Protein AF-A0A9E3GZV0-F1 (afdb_monomer_lite)

Sequence (108 aa):
MDASEFDRALIASAFTLAGEQGWARFSVAEAARRAGLPLDRARGRFPGRRAVLAGFGRMADQAALGELATAVATAGPSFTAMPATGMPATGMPATGMPATGMPTPGMA

Structure (mmCIF, N/CA/C/O backbone):
data_AF-A0A9E3GZV0-F1
#
_entry.id   AF-A0A9E3GZV0-F1
#
loop_
_atom_site.group_PDB
_atom_site.id
_atom_site.type_symbol
_atom_site.label_atom_id
_atom_site.label_alt_id
_atom_site.label_comp_id
_atom_site.label_asym_id
_atom_site.label_entity_id
_atom_site.label_seq_id
_atom_site.pdbx_PDB_ins_code
_atom_site.Cartn_x
_atom_site.Cartn_y
_atom_site.Cartn_z
_atom_site.occupancy
_atom_site.B_iso_or_equiv
_atom_site.auth_seq_id
_atom_site.auth_comp_id
_atom_site.auth_asym_id
_atom_site.auth_atom_id
_atom_site.pdbx_PDB_model_num
ATOM 1 N N . MET A 1 1 ? -11.489 -8.419 -11.463 1.00 71.38 1 MET A N 1
ATOM 2 C CA . MET A 1 1 ? -10.371 -7.641 -10.908 1.00 71.38 1 MET A CA 1
ATOM 3 C C . MET A 1 1 ? -9.394 -8.602 -10.272 1.00 71.38 1 MET A C 1
ATOM 5 O O . MET A 1 1 ? -9.774 -9.337 -9.355 1.00 71.38 1 MET A O 1
ATOM 9 N N . ASP A 1 2 ? -8.168 -8.604 -10.774 1.00 90.31 2 ASP A N 1
ATOM 10 C CA . ASP A 1 2 ? -7.102 -9.465 -10.266 1.00 90.31 2 ASP A CA 1
ATOM 11 C C . ASP A 1 2 ? -6.528 -8.920 -8.955 1.00 90.31 2 ASP A C 1
ATOM 13 O O . ASP A 1 2 ? -6.678 -7.743 -8.628 1.00 90.31 2 ASP A O 1
ATOM 17 N N . ALA A 1 3 ? -5.853 -9.767 -8.172 1.00 86.44 3 ALA A N 1
ATOM 18 C CA . ALA A 1 3 ? -5.307 -9.357 -6.873 1.00 86.44 3 ALA A CA 1
ATOM 19 C C . ALA A 1 3 ? -4.287 -8.207 -6.995 1.00 86.44 3 ALA A C 1
ATOM 21 O O . ALA A 1 3 ? -4.268 -7.309 -6.158 1.00 86.44 3 ALA A O 1
ATOM 22 N N . SER A 1 4 ? -3.476 -8.209 -8.055 1.00 86.50 4 SER A N 1
ATOM 23 C CA . SER A 1 4 ? -2.487 -7.159 -8.323 1.00 86.50 4 SER A CA 1
ATOM 24 C C . SER A 1 4 ? -3.134 -5.843 -8.758 1.00 86.50 4 SER A C 1
ATOM 26 O O . SER A 1 4 ? -2.673 -4.769 -8.379 1.00 86.50 4 SER A O 1
ATOM 28 N N . GLU A 1 5 ? -4.214 -5.920 -9.536 1.00 90.94 5 GLU A N 1
ATOM 29 C CA . GLU A 1 5 ? -5.001 -4.758 -9.957 1.00 90.94 5 GLU A CA 1
ATOM 3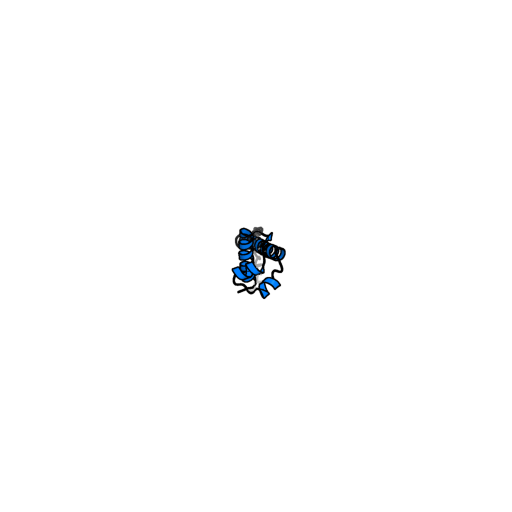0 C C . GLU A 1 5 ? -5.694 -4.123 -8.745 1.00 90.94 5 GLU A C 1
ATOM 32 O O . GLU A 1 5 ? -5.629 -2.909 -8.551 1.00 90.94 5 GLU A O 1
ATOM 37 N N . PHE A 1 6 ? -6.282 -4.961 -7.882 1.00 92.94 6 PHE A N 1
ATOM 38 C CA . PHE A 1 6 ? -6.886 -4.554 -6.614 1.00 92.94 6 PHE A CA 1
ATOM 39 C C . PHE A 1 6 ? -5.883 -3.817 -5.723 1.00 92.94 6 PHE A C 1
ATOM 41 O O . PHE A 1 6 ? -6.172 -2.724 -5.233 1.00 92.94 6 PHE A O 1
ATOM 48 N N . ASP A 1 7 ? -4.688 -4.385 -5.549 1.00 92.25 7 ASP A N 1
ATOM 49 C CA . ASP A 1 7 ? -3.629 -3.774 -4.745 1.00 92.25 7 ASP A CA 1
ATOM 50 C C . ASP A 1 7 ? -3.209 -2.426 -5.309 1.00 92.25 7 ASP A C 1
ATOM 52 O O . ASP A 1 7 ? -3.047 -1.466 -4.558 1.00 92.25 7 ASP A O 1
ATOM 56 N N . ARG A 1 8 ? -3.077 -2.333 -6.635 1.00 93.88 8 ARG A N 1
ATOM 57 C CA . ARG A 1 8 ? -2.694 -1.093 -7.305 1.00 93.88 8 ARG A CA 1
ATOM 58 C C . ARG A 1 8 ? -3.740 -0.001 -7.111 1.00 93.88 8 ARG A C 1
ATOM 60 O O . ARG A 1 8 ? -3.373 1.114 -6.750 1.00 93.88 8 ARG A O 1
ATOM 67 N N . ALA A 1 9 ? -5.020 -0.329 -7.274 1.00 95.00 9 ALA A N 1
ATOM 68 C CA . ALA A 1 9 ? -6.123 0.608 -7.073 1.00 95.00 9 ALA A CA 1
ATOM 69 C C . ALA A 1 9 ? -6.211 1.094 -5.617 1.00 95.00 9 ALA A C 1
ATOM 71 O O . ALA A 1 9 ? -6.346 2.295 -5.367 1.00 95.00 9 ALA A O 1
ATOM 72 N N . LEU A 1 10 ? -6.072 0.180 -4.649 1.00 94.00 10 LEU A N 1
ATOM 73 C CA . LEU A 1 10 ? -6.093 0.539 -3.233 1.00 94.00 10 LEU A CA 1
ATOM 74 C C . LEU A 1 10 ? -4.894 1.418 -2.860 1.00 94.00 10 LEU A C 1
ATOM 76 O O . LEU A 1 10 ? -5.068 2.431 -2.188 1.00 94.00 10 LEU A O 1
ATOM 80 N N . ILE A 1 11 ? -3.686 1.042 -3.291 1.00 94.94 11 ILE A N 1
ATOM 81 C CA . ILE A 1 11 ? -2.455 1.787 -3.006 1.00 94.94 11 ILE A CA 1
ATOM 82 C C . ILE A 1 11 ? -2.525 3.184 -3.633 1.00 94.94 11 ILE A C 1
ATOM 84 O O . ILE A 1 11 ? -2.238 4.160 -2.945 1.00 94.94 11 ILE A O 1
ATOM 88 N N . ALA A 1 12 ? -2.967 3.304 -4.887 1.00 95.62 12 ALA A N 1
ATOM 89 C CA . ALA A 1 12 ? -3.128 4.597 -5.552 1.00 95.62 12 ALA A CA 1
ATOM 90 C C . ALA A 1 12 ? -4.092 5.514 -4.782 1.00 95.62 12 ALA A C 1
ATOM 92 O O . ALA A 1 12 ? -3.723 6.628 -4.409 1.00 95.62 12 ALA A O 1
ATOM 93 N N . SER A 1 13 ? -5.286 5.013 -4.448 1.00 95.56 13 SER A N 1
ATOM 94 C CA . SER A 1 13 ? -6.262 5.771 -3.656 1.00 95.56 13 SER A CA 1
ATOM 95 C C . SER A 1 13 ? -5.729 6.138 -2.268 1.00 95.56 13 SER A C 1
ATOM 97 O O . SER A 1 13 ? -5.953 7.245 -1.775 1.00 95.56 13 SER A O 1
ATOM 99 N N . ALA A 1 14 ? -4.962 5.239 -1.645 1.00 93.88 14 ALA A N 1
ATOM 100 C CA . ALA A 1 14 ? -4.347 5.479 -0.350 1.00 93.88 14 ALA A CA 1
ATOM 101 C C . ALA A 1 14 ? -3.319 6.619 -0.380 1.00 93.88 14 ALA A C 1
ATOM 103 O O . ALA A 1 14 ? -3.295 7.417 0.557 1.00 93.88 14 ALA A O 1
ATOM 104 N N . PHE A 1 15 ? -2.507 6.731 -1.436 1.00 94.69 15 PHE A N 1
ATOM 105 C CA . PHE A 1 15 ? -1.563 7.841 -1.597 1.00 94.69 15 PHE A CA 1
ATOM 106 C C . PHE A 1 15 ? -2.262 9.167 -1.891 1.00 94.69 15 PHE A C 1
ATOM 108 O O . PHE A 1 15 ? -1.884 10.174 -1.295 1.00 94.69 15 PHE A O 1
ATOM 115 N N . THR A 1 16 ? -3.311 9.176 -2.719 1.00 95.06 16 THR A N 1
ATOM 116 C CA . THR A 1 16 ? -4.151 10.371 -2.916 1.00 95.06 16 THR A CA 1
ATOM 117 C C . THR A 1 16 ? -4.722 10.849 -1.584 1.00 95.06 16 THR A C 1
ATOM 119 O O . THR A 1 16 ? -4.565 12.009 -1.208 1.00 95.06 16 THR A O 1
ATOM 122 N N . LEU A 1 17 ? -5.308 9.929 -0.815 1.00 93.81 17 LEU A N 1
ATOM 123 C CA . LEU A 1 17 ? -5.864 10.230 0.497 1.00 93.81 17 LEU A CA 1
ATOM 124 C C . LEU A 1 17 ? -4.785 10.734 1.469 1.00 93.81 17 LEU A C 1
ATOM 126 O O . LEU A 1 17 ? -5.000 11.704 2.188 1.00 93.81 17 LEU A O 1
ATOM 130 N N . ALA A 1 18 ? -3.610 10.102 1.495 1.00 91.88 18 ALA A N 1
ATOM 131 C CA . ALA A 1 18 ? -2.505 10.534 2.345 1.00 91.88 18 ALA A CA 1
ATOM 132 C C . ALA A 1 18 ? -1.965 11.922 1.957 1.00 91.88 18 ALA A C 1
ATOM 134 O O . ALA A 1 18 ? -1.562 12.665 2.849 1.00 91.88 18 ALA A O 1
ATOM 135 N N . GLY A 1 19 ? -1.982 12.286 0.671 1.00 93.50 19 GLY A N 1
ATOM 136 C CA . GLY A 1 19 ? -1.581 13.612 0.195 1.00 93.50 19 GLY A CA 1
ATOM 137 C C . GLY A 1 19 ? -2.540 14.726 0.620 1.00 93.50 19 GLY A C 1
ATOM 138 O O . GLY A 1 19 ? -2.096 15.817 0.957 1.00 93.50 19 GLY A O 1
ATOM 139 N N . GLU A 1 20 ? -3.843 14.445 0.667 1.00 93.69 20 GLU A N 1
ATOM 140 C CA . GLU A 1 20 ? -4.863 15.443 1.017 1.00 93.69 20 GLU A CA 1
ATOM 141 C C . GLU A 1 20 ? -4.980 15.701 2.524 1.00 93.69 20 GLU A C 1
ATOM 143 O O . GLU A 1 20 ? -5.101 16.841 2.963 1.00 93.69 20 GLU A O 1
ATOM 148 N N . GLN A 1 21 ? -4.981 14.641 3.332 1.00 91.56 21 GLN A N 1
ATOM 149 C CA . GLN A 1 21 ? -5.303 14.722 4.768 1.00 91.56 21 GLN A CA 1
ATOM 150 C C . GLN A 1 21 ? -4.143 14.292 5.675 1.00 91.56 21 GLN A C 1
ATOM 152 O O . GLN A 1 21 ? -4.262 14.301 6.906 1.00 91.56 21 GLN A O 1
ATOM 157 N N . GLY A 1 22 ? -3.003 13.945 5.077 1.00 89.94 22 GLY A N 1
ATOM 158 C CA . GLY A 1 22 ? -1.810 13.504 5.780 1.00 89.94 22 GLY A CA 1
ATOM 159 C C . GLY A 1 22 ? -1.930 12.087 6.342 1.00 89.94 22 GLY A C 1
ATOM 160 O O . GLY A 1 22 ? -3.013 11.527 6.548 1.00 89.94 22 GLY A O 1
ATOM 161 N N . TRP A 1 23 ? -0.780 11.499 6.675 1.00 89.06 23 TRP A N 1
ATOM 162 C CA . TRP A 1 23 ? -0.730 10.151 7.240 1.00 89.06 23 TRP A CA 1
ATOM 163 C C . TRP A 1 23 ? -1.441 10.036 8.587 1.00 89.06 23 TRP A C 1
ATOM 165 O O . TRP A 1 23 ? -1.964 8.971 8.879 1.00 89.06 23 TRP A O 1
ATOM 175 N N . ALA A 1 24 ? -1.517 11.095 9.399 1.00 86.75 24 ALA A N 1
ATOM 176 C CA . ALA A 1 24 ? -2.147 11.040 10.721 1.00 86.75 24 ALA A CA 1
ATOM 177 C C . ALA A 1 24 ? -3.649 10.701 10.664 1.00 86.75 24 ALA A C 1
ATOM 179 O O . ALA A 1 24 ? -4.120 9.917 11.489 1.00 86.75 24 ALA A O 1
ATOM 180 N N . ARG A 1 25 ? -4.374 11.218 9.661 1.00 84.25 25 ARG A N 1
ATOM 181 C CA . ARG A 1 25 ? -5.823 11.002 9.460 1.00 84.25 25 ARG A CA 1
ATOM 182 C C . ARG A 1 25 ? -6.143 9.890 8.455 1.00 84.25 25 ARG A C 1
ATOM 184 O O . ARG A 1 25 ? -7.304 9.621 8.167 1.00 84.25 25 ARG A O 1
ATOM 191 N N . PHE A 1 26 ? -5.120 9.216 7.935 1.00 90.25 26 PHE A N 1
ATOM 192 C CA . PHE A 1 26 ? -5.270 8.140 6.961 1.00 90.25 26 PHE A CA 1
ATOM 193 C C . PHE A 1 26 ? -5.998 6.909 7.529 1.00 90.25 26 PHE A C 1
ATOM 195 O O . PHE A 1 26 ? -5.664 6.436 8.624 1.00 90.25 26 PHE A O 1
ATOM 202 N N . SER A 1 27 ? -6.889 6.328 6.712 1.00 91.12 27 SER A N 1
ATOM 203 C CA . SER A 1 27 ? -7.587 5.061 6.955 1.00 91.12 27 SER A CA 1
ATOM 204 C C . SER A 1 27 ? -7.683 4.215 5.680 1.00 91.12 27 SER A C 1
ATOM 206 O O . SER A 1 27 ? -8.109 4.705 4.635 1.00 91.12 27 SER A O 1
ATOM 208 N N . VAL A 1 28 ? -7.370 2.917 5.785 1.00 92.25 28 VAL A N 1
ATOM 209 C CA . VAL A 1 28 ? -7.506 1.946 4.678 1.00 92.25 28 VAL A CA 1
ATOM 210 C C . VAL A 1 28 ? -8.963 1.797 4.241 1.00 92.25 28 VAL A C 1
ATOM 212 O O . VAL A 1 28 ? -9.241 1.637 3.058 1.00 92.25 28 VAL A O 1
ATOM 215 N N . ALA A 1 29 ? -9.906 1.890 5.180 1.00 92.75 29 ALA A N 1
ATOM 2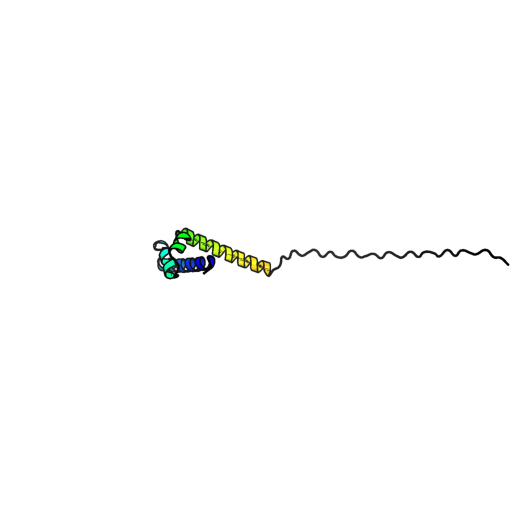16 C CA . ALA A 1 29 ? -11.328 1.795 4.869 1.00 92.75 29 ALA A CA 1
ATOM 217 C C . ALA A 1 29 ? -11.807 2.963 3.995 1.00 92.75 29 ALA A C 1
ATOM 219 O O . ALA A 1 29 ? -12.659 2.778 3.131 1.00 92.75 29 ALA A O 1
ATOM 220 N N . GLU A 1 30 ? -11.246 4.153 4.205 1.00 93.19 30 GLU A N 1
ATOM 221 C CA . GLU A 1 30 ? -11.581 5.329 3.405 1.00 93.19 30 GLU A CA 1
ATOM 222 C C . GLU A 1 30 ? -10.961 5.255 2.009 1.00 93.19 30 GLU A C 1
ATOM 224 O O . GLU A 1 30 ? -11.652 5.490 1.021 1.00 93.19 30 GLU A O 1
ATOM 229 N N . ALA A 1 31 ? -9.701 4.820 1.914 1.00 93.69 31 ALA A N 1
ATOM 230 C CA . ALA A 1 31 ? -9.061 4.548 0.628 1.00 93.69 31 ALA A CA 1
ATOM 231 C C . ALA A 1 31 ? -9.834 3.484 -0.179 1.00 93.69 31 ALA A C 1
ATOM 233 O O . ALA A 1 31 ? -10.089 3.662 -1.367 1.00 93.69 31 ALA A O 1
ATOM 234 N N . ALA A 1 32 ? -10.285 2.407 0.474 1.00 94.62 32 ALA A N 1
ATOM 235 C CA . ALA A 1 32 ? -11.103 1.376 -0.163 1.00 94.62 32 ALA A CA 1
ATOM 236 C C . ALA A 1 32 ? -12.435 1.935 -0.678 1.00 94.62 32 ALA A C 1
ATOM 238 O O . ALA A 1 32 ? -12.789 1.690 -1.828 1.00 94.62 32 ALA A O 1
ATOM 239 N N . ARG A 1 33 ? -13.142 2.737 0.130 1.00 93.69 33 ARG A N 1
ATOM 240 C CA . ARG A 1 33 ? -14.393 3.385 -0.292 1.00 93.69 33 ARG A CA 1
ATOM 241 C C . ARG A 1 33 ? -14.200 4.297 -1.496 1.00 93.69 33 ARG A C 1
ATOM 243 O O . ARG A 1 33 ? -14.963 4.189 -2.449 1.00 93.69 33 ARG A O 1
ATOM 250 N N . ARG A 1 34 ? -13.173 5.151 -1.485 1.00 94.25 34 ARG A N 1
ATOM 251 C CA . ARG A 1 34 ? -12.860 6.039 -2.618 1.00 94.25 34 ARG A CA 1
ATOM 252 C C . ARG A 1 34 ? -12.554 5.281 -3.901 1.00 94.25 34 ARG A C 1
ATOM 254 O O . ARG A 1 34 ? -12.885 5.757 -4.977 1.00 94.25 34 ARG A O 1
ATOM 261 N N . ALA A 1 35 ? -11.914 4.123 -3.782 1.00 93.31 35 ALA A N 1
ATOM 262 C CA . ALA A 1 35 ? -11.595 3.262 -4.912 1.00 93.31 35 ALA A CA 1
ATOM 263 C C . ALA A 1 35 ? -12.755 2.332 -5.327 1.00 93.31 35 ALA A C 1
ATOM 265 O O . ALA A 1 35 ? -12.586 1.544 -6.253 1.00 93.31 35 ALA A O 1
ATOM 266 N N . GLY A 1 36 ? -13.909 2.375 -4.646 1.00 94.44 36 GLY A N 1
ATOM 267 C CA . GLY A 1 36 ? -15.025 1.458 -4.904 1.00 94.44 36 GLY A CA 1
ATOM 268 C C . GLY A 1 36 ? -14.705 -0.006 -4.576 1.00 94.44 36 GLY A C 1
ATOM 269 O O . GLY A 1 36 ? -15.284 -0.915 -5.166 1.00 94.44 36 GLY A O 1
ATOM 270 N N . LEU A 1 37 ? -13.759 -0.249 -3.664 1.00 94.75 37 LEU A N 1
ATOM 271 C CA . LEU A 1 37 ? -13.252 -1.579 -3.343 1.00 94.75 37 LEU A CA 1
ATOM 272 C C . LEU A 1 37 ? -13.973 -2.204 -2.134 1.00 94.75 37 LEU A C 1
ATOM 274 O O . LEU A 1 37 ? -14.273 -1.503 -1.161 1.00 94.75 37 LEU A O 1
ATOM 278 N N . PRO A 1 38 ? -14.186 -3.534 -2.135 1.00 94.00 38 PRO A N 1
ATOM 279 C CA . PRO A 1 38 ? -14.754 -4.256 -0.997 1.00 94.00 38 PRO A CA 1
ATOM 280 C C . PRO A 1 38 ? -13.900 -4.109 0.277 1.00 94.00 38 PRO A C 1
ATOM 282 O O . PRO A 1 38 ? -12.706 -4.424 0.304 1.00 94.00 38 PRO A O 1
ATOM 285 N N . LEU A 1 39 ? -14.534 -3.611 1.344 1.00 91.38 39 LEU A N 1
ATOM 286 C CA . LEU A 1 39 ? -13.915 -3.240 2.625 1.00 91.38 39 LEU A CA 1
ATOM 287 C C . LEU A 1 39 ? -13.354 -4.431 3.409 1.00 91.38 39 LEU A C 1
ATOM 289 O O . LEU A 1 39 ? -12.312 -4.309 4.053 1.00 91.38 39 LEU A O 1
ATOM 293 N N . ASP A 1 40 ? -14.052 -5.560 3.374 1.00 91.94 40 ASP A N 1
ATOM 294 C CA . ASP A 1 40 ? -13.654 -6.841 3.959 1.00 91.94 40 ASP A CA 1
ATOM 295 C C . ASP A 1 40 ? -12.326 -7.317 3.356 1.00 91.94 40 ASP A C 1
ATOM 297 O O . ASP A 1 40 ? -11.354 -7.565 4.077 1.00 91.94 40 ASP A O 1
ATOM 301 N N . ARG A 1 41 ? -12.235 -7.302 2.022 1.00 91.00 41 ARG A N 1
ATOM 302 C CA . ARG A 1 41 ? -11.027 -7.674 1.285 1.00 91.00 41 ARG A CA 1
ATOM 303 C C . ARG A 1 41 ? -9.887 -6.683 1.516 1.00 91.00 41 ARG A C 1
ATOM 305 O O . ARG A 1 41 ? -8.745 -7.095 1.719 1.00 91.00 41 ARG A O 1
ATOM 312 N N . ALA A 1 42 ? -10.189 -5.384 1.534 1.00 92.12 42 ALA A N 1
ATOM 313 C CA . ALA A 1 42 ? -9.199 -4.340 1.788 1.00 92.12 42 ALA A CA 1
ATOM 314 C C . ALA A 1 42 ? -8.594 -4.450 3.196 1.00 92.12 42 ALA A C 1
ATOM 316 O O . ALA A 1 42 ? -7.376 -4.371 3.342 1.00 92.12 42 ALA A O 1
ATOM 317 N N . ARG A 1 43 ? -9.414 -4.691 4.228 1.00 89.50 43 ARG A N 1
ATOM 318 C CA . ARG A 1 43 ? -8.938 -4.857 5.612 1.00 89.50 43 ARG A CA 1
ATOM 319 C C . ARG A 1 43 ? -8.158 -6.147 5.830 1.00 89.50 43 ARG A C 1
ATOM 321 O O . ARG A 1 43 ? -7.174 -6.121 6.562 1.00 89.50 43 ARG A O 1
ATOM 328 N N . GLY A 1 44 ? -8.562 -7.245 5.189 1.00 91.81 44 GLY A N 1
ATOM 329 C CA . GLY A 1 44 ? -7.823 -8.508 5.261 1.00 91.81 44 GLY A CA 1
ATOM 330 C C . GLY A 1 44 ? -6.433 -8.414 4.629 1.00 91.81 44 GLY A C 1
ATOM 331 O O . GLY A 1 44 ? -5.477 -8.997 5.132 1.00 91.81 44 GLY A O 1
ATOM 332 N N . ARG A 1 45 ? -6.298 -7.643 3.544 1.00 87.56 45 ARG A N 1
ATOM 333 C CA . ARG A 1 45 ? -5.045 -7.538 2.783 1.00 87.56 45 ARG A CA 1
ATOM 334 C C . ARG A 1 45 ? -4.137 -6.397 3.247 1.00 87.56 45 ARG A C 1
ATOM 336 O O . ARG A 1 45 ? -2.916 -6.522 3.197 1.00 87.56 45 ARG A O 1
ATOM 343 N N . PHE A 1 46 ? -4.724 -5.308 3.739 1.00 90.44 46 PHE A N 1
ATOM 344 C CA . PHE A 1 46 ? -4.014 -4.128 4.222 1.00 90.44 46 PHE A CA 1
ATOM 345 C C . PHE A 1 46 ? -4.499 -3.750 5.629 1.00 90.44 46 PHE A C 1
ATOM 347 O O . PHE A 1 46 ? -5.337 -2.862 5.784 1.00 90.44 46 PHE A O 1
ATOM 354 N N . PRO A 1 47 ? -3.946 -4.367 6.690 1.00 87.75 47 PRO A N 1
ATOM 355 C CA . PRO A 1 47 ? -4.367 -4.088 8.066 1.00 87.75 47 PRO A CA 1
ATOM 356 C C . PRO A 1 47 ? -4.017 -2.668 8.551 1.00 87.75 47 PRO A C 1
ATOM 358 O O . PRO A 1 47 ? -4.537 -2.216 9.568 1.00 87.75 47 PRO A O 1
ATOM 361 N N . GLY A 1 48 ? -3.152 -1.929 7.846 1.00 88.62 48 GLY A N 1
ATOM 362 C CA . GLY A 1 48 ? -2.814 -0.554 8.213 1.00 88.62 48 GLY A CA 1
ATOM 363 C C . GLY A 1 48 ? -1.769 0.103 7.314 1.00 88.62 48 GLY A C 1
ATOM 364 O O . GLY A 1 48 ? -1.366 -0.442 6.288 1.00 88.62 48 GLY A O 1
ATOM 365 N N . ARG A 1 49 ? -1.289 1.283 7.731 1.00 90.88 49 ARG A N 1
ATOM 366 C CA . ARG A 1 49 ? -0.350 2.142 6.973 1.00 90.88 49 ARG A CA 1
ATOM 367 C C . ARG A 1 49 ? 0.908 1.406 6.516 1.00 90.88 49 ARG A C 1
ATOM 369 O O . ARG A 1 49 ? 1.295 1.504 5.359 1.00 90.88 49 ARG A O 1
ATOM 376 N N . ARG A 1 50 ? 1.514 0.623 7.413 1.00 92.38 50 ARG A N 1
ATOM 377 C CA . ARG A 1 50 ? 2.719 -0.165 7.108 1.00 92.38 50 ARG A CA 1
ATOM 378 C C . ARG A 1 50 ? 2.485 -1.169 5.980 1.00 92.38 50 ARG A C 1
ATOM 380 O O . ARG A 1 50 ? 3.362 -1.341 5.147 1.00 92.38 50 ARG A O 1
ATOM 387 N N . ALA A 1 51 ? 1.307 -1.792 5.927 1.00 91.75 51 ALA A N 1
ATOM 388 C CA . ALA A 1 51 ? 0.970 -2.737 4.866 1.00 91.75 51 ALA A CA 1
ATOM 389 C C . ALA A 1 51 ? 0.817 -2.037 3.509 1.00 91.75 51 ALA A C 1
ATOM 391 O O 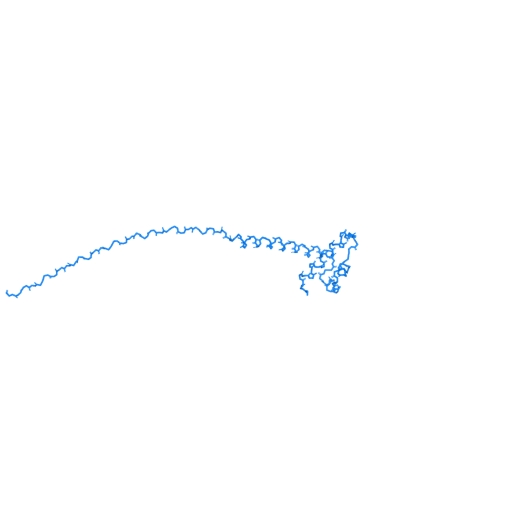. ALA A 1 51 ? 1.252 -2.580 2.498 1.00 91.75 51 ALA A O 1
ATOM 392 N N . VAL A 1 52 ? 0.257 -0.821 3.490 1.00 92.56 52 VAL A N 1
ATOM 393 C CA . VAL A 1 52 ? 0.157 0.002 2.272 1.00 92.56 52 VAL A CA 1
ATOM 394 C C . VAL A 1 52 ? 1.548 0.376 1.764 1.00 92.56 52 VAL A C 1
ATOM 396 O O . VAL A 1 52 ? 1.843 0.159 0.593 1.00 92.56 52 VAL A O 1
ATOM 399 N N . LEU A 1 53 ? 2.429 0.847 2.651 1.00 93.38 53 LEU A N 1
ATOM 400 C CA . LEU A 1 53 ? 3.815 1.179 2.304 1.00 93.38 53 LEU A CA 1
ATOM 401 C C . LEU A 1 53 ? 4.605 -0.048 1.832 1.00 93.38 53 LEU A C 1
ATOM 403 O O . LEU A 1 53 ? 5.324 0.034 0.845 1.00 93.38 53 LEU A O 1
ATOM 407 N N . ALA A 1 54 ? 4.438 -1.199 2.486 1.00 93.44 54 ALA A N 1
ATOM 408 C CA . ALA A 1 54 ? 5.074 -2.444 2.062 1.00 93.44 54 ALA A CA 1
ATOM 409 C C . ALA A 1 54 ? 4.545 -2.934 0.703 1.00 93.44 54 ALA A C 1
ATOM 411 O O . ALA A 1 54 ? 5.313 -3.430 -0.116 1.00 93.44 54 ALA A O 1
ATOM 412 N N . GLY A 1 55 ? 3.240 -2.796 0.448 1.00 90.94 55 GLY A N 1
ATOM 413 C CA . GLY A 1 55 ? 2.640 -3.110 -0.849 1.00 90.94 55 GLY A CA 1
ATOM 414 C C . GLY A 1 55 ? 3.162 -2.206 -1.962 1.00 90.94 55 GLY A C 1
ATOM 415 O O . GLY A 1 55 ? 3.494 -2.694 -3.038 1.00 90.94 55 GLY A O 1
ATOM 416 N N . PHE A 1 56 ? 3.298 -0.910 -1.680 1.00 93.94 56 PHE A N 1
ATOM 417 C CA . PHE A 1 56 ? 3.907 0.044 -2.599 1.00 93.94 56 PHE A CA 1
ATOM 418 C C . PHE A 1 56 ? 5.382 -0.264 -2.863 1.00 93.94 56 PHE A C 1
ATOM 420 O O . PHE A 1 56 ? 5.780 -0.308 -4.020 1.00 93.94 56 PHE A O 1
ATOM 427 N N . GLY A 1 57 ? 6.165 -0.550 -1.818 1.00 93.44 57 GLY A N 1
ATOM 428 C CA . GLY A 1 57 ? 7.569 -0.943 -1.951 1.00 93.44 57 GLY A CA 1
ATOM 429 C C . GLY A 1 57 ? 7.732 -2.154 -2.865 1.00 93.44 57 GLY A C 1
ATOM 430 O O . GLY A 1 57 ? 8.453 -2.077 -3.849 1.00 93.44 57 GLY A O 1
ATOM 431 N N . ARG A 1 58 ? 6.940 -3.216 -2.653 1.00 92.06 58 ARG A N 1
ATOM 432 C CA . ARG A 1 58 ? 6.938 -4.376 -3.561 1.00 92.06 58 ARG A CA 1
ATOM 433 C C . ARG A 1 58 ? 6.612 -3.997 -5.003 1.00 92.06 58 ARG A C 1
ATOM 435 O O . ARG A 1 58 ? 7.196 -4.557 -5.919 1.00 92.06 58 ARG A O 1
ATOM 442 N N . MET A 1 59 ? 5.674 -3.079 -5.223 1.00 90.75 59 MET A N 1
ATOM 443 C CA . MET A 1 59 ? 5.336 -2.623 -6.572 1.00 90.75 59 MET A CA 1
ATOM 444 C C . MET A 1 59 ? 6.484 -1.840 -7.218 1.00 90.75 59 MET A C 1
ATOM 446 O O . MET A 1 59 ? 6.742 -2.031 -8.404 1.00 90.75 59 MET A O 1
ATOM 450 N N . ALA A 1 60 ? 7.174 -0.998 -6.448 1.00 89.44 60 ALA A N 1
ATOM 451 C CA . ALA A 1 60 ? 8.348 -0.262 -6.900 1.00 89.44 60 ALA A CA 1
ATOM 452 C C . ALA A 1 60 ? 9.513 -1.208 -7.226 1.00 89.44 60 ALA A C 1
ATOM 454 O O . ALA A 1 60 ? 10.110 -1.089 -8.292 1.00 89.44 60 ALA A O 1
ATOM 455 N N . ASP A 1 61 ? 9.766 -2.201 -6.373 1.00 89.38 61 ASP A N 1
ATOM 456 C CA . ASP A 1 61 ? 10.797 -3.216 -6.595 1.00 89.38 61 ASP A CA 1
ATOM 457 C C . ASP A 1 61 ? 10.507 -4.028 -7.864 1.00 89.38 61 ASP A C 1
ATOM 459 O O . ASP A 1 61 ? 11.390 -4.235 -8.691 1.00 89.38 61 ASP A O 1
ATOM 463 N N . GLN A 1 62 ? 9.254 -4.455 -8.062 1.00 87.81 62 GLN A N 1
ATOM 464 C CA . GLN A 1 62 ? 8.840 -5.175 -9.271 1.00 87.81 62 GLN A CA 1
ATOM 465 C C . GLN A 1 62 ? 8.956 -4.310 -10.530 1.00 87.81 62 GLN A C 1
ATOM 467 O O . GLN A 1 62 ? 9.317 -4.830 -11.581 1.00 87.81 62 GLN A O 1
ATOM 472 N N . ALA A 1 63 ? 8.675 -3.007 -10.442 1.00 86.19 63 ALA A N 1
ATOM 473 C CA . ALA A 1 63 ? 8.878 -2.091 -11.560 1.00 86.19 63 ALA A CA 1
ATOM 474 C C . ALA A 1 63 ? 10.372 -1.950 -11.889 1.00 86.19 63 ALA A C 1
ATOM 476 O O . ALA A 1 63 ? 10.756 -2.142 -13.038 1.00 86.19 63 ALA A O 1
ATOM 477 N N . ALA A 1 64 ? 11.218 -1.724 -10.881 1.00 88.19 64 ALA A N 1
ATOM 478 C CA . ALA A 1 64 ? 12.665 -1.625 -11.058 1.00 88.19 64 ALA A CA 1
ATOM 479 C C . ALA A 1 64 ? 13.260 -2.908 -11.666 1.00 88.19 64 ALA A C 1
ATOM 481 O O . ALA A 1 64 ? 14.037 -2.853 -12.619 1.00 88.19 64 ALA A O 1
ATOM 482 N N . LEU A 1 65 ? 12.856 -4.075 -11.155 1.00 87.38 65 LEU A N 1
ATOM 483 C CA . LEU A 1 65 ? 13.286 -5.375 -11.672 1.00 87.38 65 LEU A CA 1
ATOM 484 C C . LEU A 1 65 ? 12.706 -5.680 -13.060 1.00 87.38 65 LEU A C 1
ATOM 486 O O . LEU A 1 65 ? 13.388 -6.291 -13.877 1.00 87.38 65 LEU A O 1
ATOM 490 N N . GLY A 1 66 ? 11.471 -5.264 -13.343 1.00 81.88 66 GLY A N 1
ATOM 491 C CA . GLY A 1 66 ? 10.826 -5.445 -14.644 1.00 81.88 66 GLY A CA 1
ATOM 492 C C . GLY A 1 66 ? 11.492 -4.630 -15.752 1.00 81.88 66 GLY A C 1
ATOM 493 O O . GLY A 1 66 ? 11.685 -5.141 -16.858 1.00 81.88 66 GLY A O 1
ATOM 494 N N . GLU A 1 67 ? 11.914 -3.400 -15.450 1.00 63.16 67 GLU A N 1
ATOM 495 C CA . GLU A 1 67 ? 12.708 -2.587 -16.378 1.00 63.16 67 GLU A CA 1
ATOM 496 C C . GLU A 1 67 ? 14.090 -3.208 -16.625 1.00 63.16 67 GLU A C 1
ATOM 498 O O . GLU A 1 67 ? 14.507 -3.333 -17.775 1.00 63.16 67 GLU A O 1
ATOM 503 N N . LEU A 1 68 ? 14.755 -3.709 -15.577 1.00 59.84 68 LEU A N 1
ATOM 504 C CA . LEU A 1 68 ? 16.018 -4.453 -15.698 1.00 59.84 68 LEU A CA 1
ATOM 505 C C . LEU A 1 68 ? 15.870 -5.736 -16.537 1.00 59.84 68 LEU A C 1
ATOM 507 O O . LEU A 1 68 ? 16.712 -6.020 -17.389 1.00 59.84 68 LEU A O 1
ATOM 511 N N . ALA A 1 69 ? 14.794 -6.501 -16.333 1.00 58.88 69 ALA A N 1
ATOM 512 C CA . ALA A 1 69 ? 14.513 -7.728 -17.077 1.00 58.88 69 ALA A CA 1
ATOM 513 C C . ALA A 1 69 ? 14.201 -7.454 -18.561 1.00 58.88 69 ALA A C 1
ATOM 515 O O . ALA A 1 69 ? 14.619 -8.204 -19.441 1.00 58.88 69 ALA A O 1
ATOM 516 N N . THR A 1 70 ? 13.508 -6.353 -18.854 1.00 58.28 70 THR A N 1
ATOM 517 C CA . THR A 1 70 ? 13.225 -5.928 -20.234 1.00 58.28 70 THR A CA 1
ATOM 518 C C . THR A 1 70 ? 14.488 -5.399 -20.921 1.00 58.28 70 THR A C 1
ATOM 520 O O . THR A 1 70 ? 14.715 -5.676 -22.101 1.00 58.28 70 THR A O 1
ATOM 523 N N . ALA A 1 71 ? 15.362 -4.712 -20.179 1.00 57.84 71 ALA A N 1
ATOM 524 C CA . ALA A 1 71 ? 16.658 -4.251 -20.668 1.00 57.84 71 ALA A CA 1
ATOM 525 C C . ALA A 1 71 ? 17.619 -5.411 -20.990 1.00 57.84 71 ALA A C 1
ATOM 527 O O . ALA A 1 71 ? 18.262 -5.375 -22.030 1.00 57.84 71 ALA A O 1
ATOM 528 N N . VAL A 1 72 ? 17.688 -6.476 -20.179 1.00 57.47 72 VAL A N 1
ATOM 529 C CA . VAL A 1 72 ? 18.504 -7.673 -20.502 1.00 57.47 72 VAL A CA 1
ATOM 530 C C . VAL A 1 72 ? 17.869 -8.561 -21.582 1.00 57.47 72 VAL A C 1
ATOM 532 O O . VAL A 1 72 ? 18.566 -9.273 -22.297 1.00 57.47 72 VAL A O 1
ATOM 535 N N . ALA A 1 73 ? 16.544 -8.528 -21.745 1.00 57.59 73 ALA A N 1
ATOM 536 C CA . ALA A 1 73 ? 15.882 -9.228 -22.847 1.00 57.59 73 ALA A CA 1
ATOM 537 C C . ALA A 1 73 ? 16.142 -8.545 -24.203 1.00 57.59 73 ALA A C 1
ATOM 539 O O . ALA A 1 73 ? 16.205 -9.217 -25.230 1.00 57.59 73 ALA A O 1
ATOM 540 N N . THR A 1 74 ? 16.308 -7.218 -24.208 1.00 57.34 74 THR A N 1
ATOM 541 C CA . THR A 1 74 ? 16.642 -6.430 -25.409 1.00 57.34 74 THR A CA 1
ATOM 542 C C . THR A 1 74 ? 18.148 -6.335 -25.654 1.00 57.34 74 THR A C 1
ATOM 544 O O . THR A 1 74 ? 18.586 -6.379 -26.801 1.00 57.34 74 THR A O 1
ATOM 547 N N . ALA A 1 75 ? 18.952 -6.289 -24.594 1.00 59.34 75 ALA A N 1
ATOM 548 C CA . ALA A 1 75 ? 20.392 -6.487 -24.624 1.00 59.34 75 ALA A CA 1
ATOM 549 C C . ALA A 1 75 ? 20.696 -7.946 -24.267 1.00 59.34 75 ALA A C 1
ATOM 551 O O . ALA A 1 75 ? 21.059 -8.244 -23.131 1.00 59.34 75 ALA A O 1
ATOM 552 N N . GLY A 1 76 ? 20.507 -8.865 -25.223 1.00 49.78 76 GLY A N 1
ATOM 553 C CA . GLY A 1 76 ? 20.803 -10.287 -25.016 1.00 49.78 76 GLY A CA 1
ATOM 554 C C . GLY A 1 76 ? 22.177 -10.498 -24.354 1.00 49.78 76 GLY A C 1
ATOM 555 O O . GLY A 1 76 ? 23.075 -9.672 -24.560 1.00 49.78 76 GLY A O 1
ATOM 556 N N . PRO A 1 77 ? 22.367 -11.566 -23.549 1.00 58.44 77 PRO A N 1
ATOM 557 C CA . PRO A 1 77 ? 23.587 -11.768 -22.778 1.00 58.44 77 PRO A CA 1
ATOM 558 C C . PRO A 1 77 ? 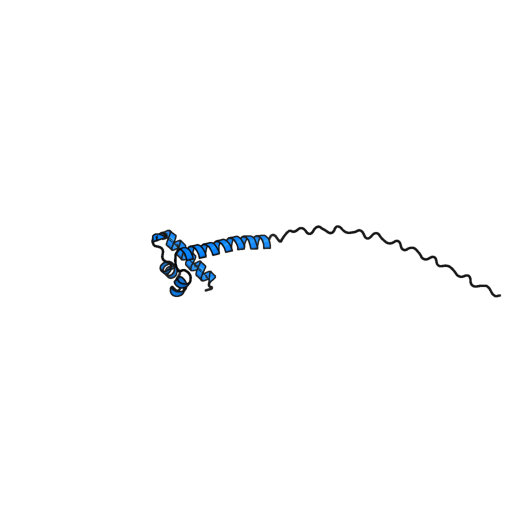24.776 -11.858 -23.732 1.00 58.44 77 PRO A C 1
ATOM 560 O O . PRO A 1 77 ? 25.051 -12.897 -24.328 1.00 58.44 77 PRO A O 1
ATOM 563 N N . SER A 1 78 ? 25.480 -10.740 -23.886 1.00 56.03 78 SER A N 1
ATOM 564 C CA . SER A 1 78 ? 26.707 -10.633 -24.662 1.00 56.03 78 SER A CA 1
ATOM 565 C C . SER A 1 78 ? 27.839 -11.249 -23.850 1.00 56.03 78 SER A C 1
ATOM 567 O O . SER A 1 78 ? 28.768 -10.572 -23.425 1.00 56.03 78 SER A O 1
ATOM 569 N N . PHE A 1 79 ? 27.758 -12.554 -23.601 1.00 57.72 79 PHE A N 1
ATOM 570 C CA . PHE A 1 79 ? 28.969 -13.332 -23.445 1.00 57.72 79 PHE A CA 1
ATOM 571 C C . PHE A 1 79 ? 29.400 -13.673 -24.863 1.00 57.72 79 PHE A C 1
ATOM 573 O O . PHE A 1 79 ? 28.916 -14.636 -25.455 1.00 57.72 79 PHE A O 1
ATOM 580 N N . THR A 1 80 ? 30.231 -12.807 -25.443 1.00 60.47 80 THR A N 1
ATOM 581 C CA . THR A 1 80 ? 30.923 -13.078 -26.700 1.00 60.47 80 THR A CA 1
ATOM 582 C C . THR A 1 80 ? 31.568 -14.448 -26.575 1.00 60.47 80 THR A C 1
ATOM 584 O O . THR A 1 80 ? 32.586 -14.610 -25.902 1.00 60.47 80 THR A O 1
ATOM 587 N N . ALA A 1 81 ? 30.944 -15.444 -27.201 1.00 54.78 81 ALA A N 1
ATOM 588 C CA . ALA A 1 81 ? 31.591 -16.701 -27.492 1.00 54.78 81 ALA A CA 1
ATOM 589 C C . ALA A 1 81 ? 32.894 -16.340 -28.207 1.00 54.78 81 ALA A C 1
ATOM 591 O O . ALA A 1 81 ? 32.869 -15.684 -29.252 1.00 54.78 81 ALA A O 1
ATOM 592 N N . MET A 1 82 ? 34.033 -16.700 -27.611 1.00 63.94 82 MET A N 1
ATOM 593 C CA . MET A 1 82 ? 35.303 -16.679 -28.327 1.00 63.94 82 MET A CA 1
ATOM 594 C C . MET A 1 82 ? 35.069 -17.390 -29.666 1.00 63.94 82 MET A C 1
ATOM 596 O O . MET A 1 82 ? 34.573 -18.522 -29.652 1.00 63.94 82 MET A O 1
ATOM 600 N N . PRO A 1 83 ? 35.368 -16.769 -30.820 1.00 58.41 83 PRO A N 1
ATOM 601 C CA . PRO A 1 83 ? 35.300 -17.500 -32.065 1.00 58.41 83 PRO A CA 1
ATOM 602 C C . PRO A 1 83 ? 36.358 -18.595 -31.969 1.00 58.41 83 PRO A C 1
ATOM 604 O O . PRO A 1 83 ? 37.536 -18.319 -31.735 1.00 58.41 83 PRO A O 1
ATOM 607 N N . ALA A 1 84 ? 35.935 -19.847 -32.117 1.00 60.91 84 ALA A N 1
ATOM 608 C CA . ALA A 1 84 ? 36.841 -20.935 -32.427 1.00 60.91 84 ALA A CA 1
ATOM 609 C C . ALA A 1 84 ? 37.437 -20.639 -33.813 1.00 60.91 84 ALA A C 1
ATOM 611 O O . ALA A 1 84 ? 36.915 -21.077 -34.837 1.00 60.91 84 ALA A O 1
ATOM 612 N N . THR A 1 85 ? 38.480 -19.807 -33.854 1.00 60.56 85 THR A N 1
ATOM 613 C CA . THR A 1 85 ? 39.275 -19.564 -35.054 1.00 60.56 85 THR A CA 1
ATOM 614 C C . THR A 1 85 ? 39.818 -20.911 -35.502 1.00 60.56 85 THR A C 1
ATOM 616 O O . THR A 1 85 ? 40.469 -21.619 -34.733 1.00 60.56 85 THR A O 1
ATOM 619 N N . GLY A 1 86 ? 39.442 -21.283 -36.724 1.00 50.66 86 GLY A N 1
ATOM 620 C CA . GLY 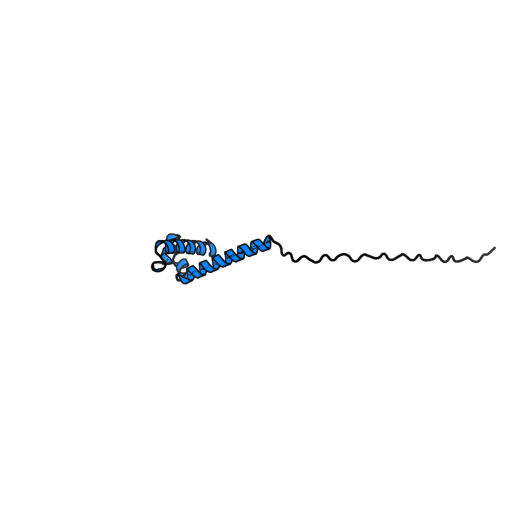A 1 86 ? 39.555 -22.630 -37.254 1.00 50.66 86 GLY A CA 1
ATOM 621 C C . GLY A 1 86 ? 40.956 -23.220 -37.154 1.00 50.66 86 GLY A C 1
ATOM 622 O O . GLY A 1 86 ? 41.956 -22.571 -37.453 1.00 50.66 86 GLY A O 1
ATOM 623 N N . MET A 1 87 ? 41.006 -24.501 -36.797 1.00 60.62 87 MET A N 1
ATOM 624 C CA . MET A 1 87 ? 42.146 -25.334 -37.151 1.00 60.62 87 MET A CA 1
ATOM 625 C C . MET A 1 87 ? 42.182 -25.460 -38.682 1.00 60.62 87 MET A C 1
ATOM 627 O O . MET A 1 87 ? 41.183 -25.895 -39.263 1.00 60.62 87 MET A O 1
ATOM 631 N N . PRO A 1 88 ? 43.279 -25.092 -39.367 1.00 58.19 88 PRO A N 1
ATOM 632 C CA . PRO A 1 88 ? 43.409 -25.399 -40.778 1.00 58.19 88 PRO A CA 1
ATOM 633 C C . PRO A 1 88 ? 43.568 -26.915 -40.912 1.00 58.19 88 PRO A C 1
ATOM 635 O O . PRO A 1 88 ? 44.440 -27.523 -40.292 1.00 58.19 88 PRO A O 1
ATOM 638 N N . ALA A 1 89 ? 42.708 -27.531 -41.718 1.00 56.56 89 ALA A N 1
ATOM 639 C CA . ALA A 1 89 ? 42.904 -28.895 -42.174 1.00 56.56 89 ALA A CA 1
ATOM 640 C C . ALA A 1 89 ? 44.150 -28.916 -43.072 1.00 56.56 89 ALA A C 1
ATOM 642 O O . ALA A 1 89 ? 44.076 -28.621 -44.265 1.00 56.56 89 ALA A O 1
ATOM 643 N N . THR A 1 90 ? 45.314 -29.211 -42.497 1.00 59.16 90 THR A N 1
ATOM 644 C CA . THR A 1 90 ? 46.516 -29.506 -43.275 1.00 59.16 90 THR A CA 1
ATOM 645 C C . THR A 1 90 ? 46.234 -30.767 -44.084 1.00 59.16 90 THR A C 1
ATOM 647 O O . THR A 1 90 ? 46.015 -31.840 -43.521 1.00 59.16 90 THR A O 1
ATOM 650 N N . GLY A 1 91 ? 46.166 -30.615 -45.408 1.00 51.00 91 GLY A N 1
ATOM 651 C CA . GLY A 1 91 ? 45.889 -31.702 -46.338 1.00 51.00 91 GLY A CA 1
ATOM 652 C C . GLY A 1 91 ? 46.861 -32.864 -46.151 1.00 51.00 91 GLY A C 1
ATOM 653 O O . GLY A 1 91 ? 48.076 -32.674 -46.141 1.00 51.00 91 GLY A O 1
ATOM 654 N N . MET A 1 92 ? 46.322 -34.075 -46.017 1.00 61.62 92 MET A N 1
ATOM 655 C CA . MET A 1 92 ? 47.108 -35.294 -46.179 1.00 61.62 92 MET A CA 1
ATOM 656 C C . MET A 1 92 ? 47.508 -35.411 -47.656 1.00 61.62 92 MET A C 1
ATOM 658 O O . MET A 1 92 ? 46.617 -35.423 -48.510 1.00 61.62 92 MET A O 1
ATOM 662 N N . PRO A 1 93 ? 48.803 -35.505 -48.005 1.00 59.00 93 PRO A N 1
ATOM 663 C CA . PRO A 1 93 ? 49.179 -35.857 -49.361 1.00 59.00 93 PRO A CA 1
ATOM 664 C C . PRO A 1 93 ? 48.836 -37.334 -49.582 1.00 59.00 93 PRO A C 1
ATOM 666 O O . PRO A 1 93 ? 49.220 -38.203 -48.800 1.00 59.00 93 PRO A O 1
ATOM 669 N N . ALA A 1 94 ? 48.094 -37.618 -50.650 1.00 57.62 94 ALA A N 1
ATOM 670 C CA . ALA A 1 94 ? 47.895 -38.975 -51.131 1.00 57.62 94 ALA A CA 1
ATOM 671 C C . ALA A 1 94 ? 49.242 -39.511 -51.640 1.00 57.62 94 ALA A C 1
ATOM 673 O O . ALA A 1 94 ? 49.681 -39.176 -52.740 1.00 57.62 94 ALA A O 1
ATOM 674 N N . THR A 1 95 ? 49.926 -40.317 -50.831 1.00 61.84 95 THR A N 1
ATOM 675 C CA . THR A 1 95 ? 51.101 -41.063 -51.283 1.00 61.84 95 THR A CA 1
ATOM 676 C C . THR A 1 95 ? 50.635 -42.104 -52.298 1.00 61.84 95 THR A C 1
ATOM 678 O O . THR A 1 95 ? 49.911 -43.037 -51.952 1.00 61.84 95 THR A O 1
ATOM 681 N N . GLY A 1 96 ? 51.007 -41.915 -53.565 1.00 51.94 96 GLY A N 1
ATOM 682 C CA . GLY A 1 96 ? 50.698 -42.845 -54.648 1.00 51.94 96 GLY A CA 1
ATOM 683 C C . GLY A 1 96 ? 51.242 -44.245 -54.360 1.00 51.94 96 GLY A C 1
ATOM 684 O O . GLY A 1 96 ? 52.413 -44.406 -54.020 1.00 51.94 96 GLY A O 1
ATOM 685 N N . MET A 1 97 ? 50.392 -45.263 -54.509 1.00 62.78 97 MET A N 1
ATOM 686 C CA . MET A 1 97 ? 50.836 -46.656 -54.574 1.00 62.78 97 MET A CA 1
ATOM 687 C C . MET A 1 97 ? 51.594 -46.867 -55.893 1.00 62.78 97 MET A C 1
ATOM 689 O O . MET A 1 97 ? 51.023 -46.598 -56.953 1.00 62.78 97 MET A O 1
ATOM 693 N N . PRO A 1 98 ? 52.839 -47.369 -55.887 1.00 59.91 98 PRO A N 1
ATOM 694 C CA . PRO A 1 98 ? 53.453 -47.838 -57.115 1.00 59.91 98 PRO A CA 1
ATOM 695 C C . PRO A 1 98 ? 52.798 -49.169 -57.502 1.00 59.91 98 PRO A C 1
ATOM 697 O O 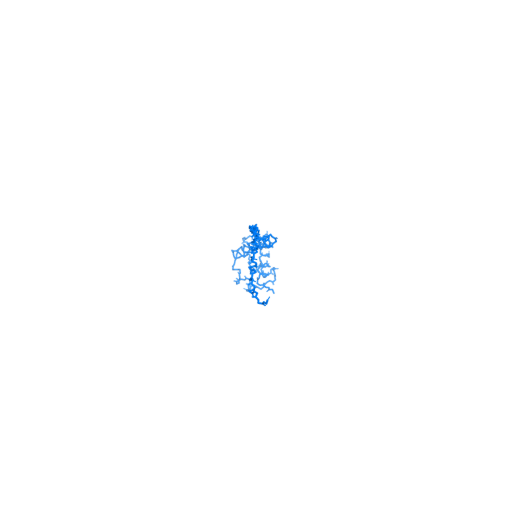. PRO A 1 98 ? 52.795 -50.126 -56.728 1.00 59.91 98 PRO A O 1
ATOM 700 N N . ALA A 1 99 ? 52.230 -49.228 -58.706 1.00 58.03 99 ALA A N 1
ATOM 701 C CA . ALA A 1 99 ? 51.813 -50.478 -59.320 1.00 58.03 99 ALA A CA 1
ATOM 702 C C . ALA A 1 99 ? 53.070 -51.279 -59.688 1.00 58.03 99 ALA A C 1
ATOM 704 O O . ALA A 1 99 ? 53.730 -50.998 -60.689 1.00 58.03 99 ALA A O 1
ATOM 705 N N . THR A 1 100 ? 53.433 -52.263 -58.870 1.00 61.91 100 THR A N 1
ATOM 706 C CA . THR A 1 100 ? 54.455 -53.247 -59.230 1.00 61.91 100 THR A CA 1
ATOM 707 C C . THR A 1 100 ? 53.887 -54.141 -60.331 1.00 61.91 100 THR A C 1
ATOM 709 O O . THR A 1 100 ? 53.047 -55.004 -60.081 1.00 61.91 100 THR A O 1
ATOM 712 N N . GLY A 1 101 ? 54.321 -53.907 -61.570 1.00 52.00 101 GLY A N 1
ATOM 713 C CA . GLY A 1 101 ? 54.050 -54.797 -62.693 1.00 52.00 101 GLY A CA 1
ATOM 714 C C . GLY A 1 101 ? 54.701 -56.159 -62.453 1.00 52.00 101 GLY A C 1
ATOM 715 O O . GLY A 1 101 ? 55.915 -56.247 -62.284 1.00 52.00 101 GLY A O 1
ATOM 716 N N . MET A 1 102 ? 53.895 -57.219 -62.430 1.00 62.75 102 MET A N 1
ATOM 717 C CA . MET A 1 102 ? 54.389 -58.592 -62.524 1.00 62.75 102 MET A CA 1
ATOM 718 C C . MET A 1 102 ? 54.759 -58.888 -63.984 1.00 62.75 102 MET A C 1
ATOM 720 O O . MET A 1 102 ? 53.884 -58.778 -64.845 1.00 62.75 102 MET A O 1
ATOM 724 N N . PRO A 1 103 ? 55.997 -59.300 -64.303 1.00 67.00 103 PRO A N 1
ATOM 725 C CA . PRO A 1 103 ? 56.276 -59.903 -65.596 1.00 67.00 103 PRO A CA 1
ATOM 726 C C . PRO A 1 103 ? 55.756 -61.349 -65.611 1.00 67.00 103 PRO A C 1
ATOM 728 O O . PRO A 1 103 ? 56.157 -62.182 -64.798 1.00 67.00 103 PRO A O 1
ATOM 731 N N . THR A 1 104 ? 54.858 -61.654 -66.547 1.00 68.38 104 THR A N 1
ATOM 732 C CA . THR A 1 104 ? 54.489 -63.026 -66.923 1.00 68.38 104 THR A CA 1
ATOM 733 C C . THR A 1 104 ? 55.680 -63.723 -67.597 1.00 68.38 104 THR A C 1
ATOM 735 O O . THR A 1 104 ? 56.221 -63.165 -68.555 1.00 68.38 104 THR A O 1
ATOM 738 N N . PRO A 1 105 ? 56.093 -64.927 -67.157 1.00 63.34 105 PRO A N 1
ATOM 739 C CA . PRO A 1 105 ? 57.123 -65.708 -67.837 1.00 63.34 105 PRO A CA 1
ATOM 740 C C . PRO A 1 105 ? 56.648 -66.161 -69.222 1.00 63.34 105 PRO A C 1
ATOM 742 O O . PRO A 1 105 ? 55.535 -66.664 -69.370 1.00 63.34 105 PRO A O 1
ATOM 745 N N . GLY A 1 106 ? 57.499 -65.968 -70.229 1.00 50.84 106 GLY A N 1
ATOM 746 C CA . GLY A 1 106 ? 57.240 -66.362 -71.609 1.00 50.84 106 GLY A CA 1
ATOM 747 C C . GLY A 1 106 ? 57.156 -67.877 -71.806 1.00 50.84 106 GLY A C 1
ATOM 748 O O . GLY A 1 106 ? 57.891 -68.645 -71.187 1.00 50.84 106 GLY A O 1
ATOM 749 N N . MET A 1 107 ? 56.283 -68.276 -72.727 1.00 57.12 107 MET A N 1
ATOM 750 C CA . MET A 1 107 ? 56.297 -69.568 -73.408 1.00 57.12 107 MET A CA 1
ATOM 751 C C . MET A 1 107 ? 55.872 -69.346 -74.864 1.00 57.12 107 MET A C 1
ATOM 753 O O . MET A 1 107 ? 54.697 -69.077 -75.109 1.00 57.12 107 MET A O 1
ATOM 757 N N . ALA A 1 108 ? 56.846 -69.417 -75.777 1.00 44.16 108 ALA A N 1
ATOM 758 C CA . ALA A 1 108 ? 56.801 -69.978 -77.139 1.00 44.16 108 ALA A CA 1
ATOM 759 C C . ALA A 1 108 ? 58.036 -69.506 -77.921 1.00 44.16 108 ALA A C 1
ATOM 761 O O . ALA A 1 108 ? 58.178 -68.276 -78.106 1.00 44.16 108 ALA A O 1
#

Secondary structure (DSSP, 8-state):
--HHHHHHHHHHHHHHHHHHHTGGG--HHHHHHHTT--HHHHHHH--SHHHHHHHHHHHHHHHHHHHHHHHHHHS-----PPP-PPPP--PPP--PPP--PPPPPP--

Foldseek 3Di:
DDPLVLLVQLLVLQVVVCVPPNQVPGDSQVSCVVSVHDSVVSCVQDVGDVSSVVSVVVVVVCVVVVVVVVVCVVVPPPPPDDPPPDDPPPDDDDDDDDDDDDDDDDDD

Radius of gyration: 38.75 Å; chains: 1; bounding box: 72×85×88 Å

pLDDT: mean 78.38, std 16.57, range [44.16, 95.62]